Protein AF-A0A9D4S0I8-F1 (afdb_monomer)

pLDDT: mean 94.57, std 4.54, range [69.25, 98.12]

Organism: Dreissena polymorpha (NCBI:txid45954)

Foldseek 3Di:
DADQFFAKKFKAKADDPDTDPDGQDMDGDHPPPDDDDDDGDDDDPDDTDIDIDGDTDD

Structure (mmCIF, N/CA/C/O backbone):
data_AF-A0A9D4S0I8-F1
#
_entry.id   AF-A0A9D4S0I8-F1
#
loop_
_atom_site.group_PDB
_atom_site.id
_atom_site.type_symbol
_atom_site.label_atom_id
_atom_site.label_alt_id
_atom_site.label_comp_id
_atom_site.label_asym_id
_atom_site.label_entity_id
_atom_site.label_seq_id
_atom_site.pdbx_PDB_ins_code
_atom_site.Cartn_x
_atom_site.Cartn_y
_atom_site.Cartn_z
_atom_site.occupancy
_atom_site.B_iso_or_equiv
_atom_site.auth_seq_id
_atom_site.auth_comp_id
_atom_site.auth_asym_id
_atom_site.auth_atom_id
_atom_site.pdbx_PDB_model_num
ATOM 1 N N . MET A 1 1 ? -3.499 -1.250 12.122 1.00 94.25 1 MET A N 1
ATOM 2 C CA . MET A 1 1 ? -4.111 0.097 12.026 1.00 94.25 1 MET A CA 1
ATOM 3 C C . MET A 1 1 ? -5.240 0.143 13.049 1.00 94.25 1 MET A C 1
ATOM 5 O O . MET A 1 1 ? -6.019 -0.797 13.047 1.00 94.25 1 MET A O 1
ATOM 9 N N . TYR A 1 2 ? -5.323 1.132 13.941 1.00 96.44 2 TYR A N 1
ATOM 10 C CA . TYR A 1 2 ? -6.290 1.123 15.054 1.00 96.44 2 TYR A CA 1
ATOM 11 C C . TYR A 1 2 ? -6.846 2.524 15.340 1.00 96.44 2 TYR A C 1
ATOM 13 O O . TYR A 1 2 ? -6.069 3.466 15.459 1.00 96.44 2 TYR A O 1
ATOM 21 N N . GLY A 1 3 ? -8.176 2.654 15.418 1.00 94.94 3 GLY A N 1
ATOM 22 C CA . GLY A 1 3 ? -8.879 3.915 15.690 1.00 94.94 3 GLY A CA 1
ATOM 23 C C . GLY A 1 3 ? -10.125 4.122 14.818 1.00 94.94 3 GLY A C 1
ATOM 24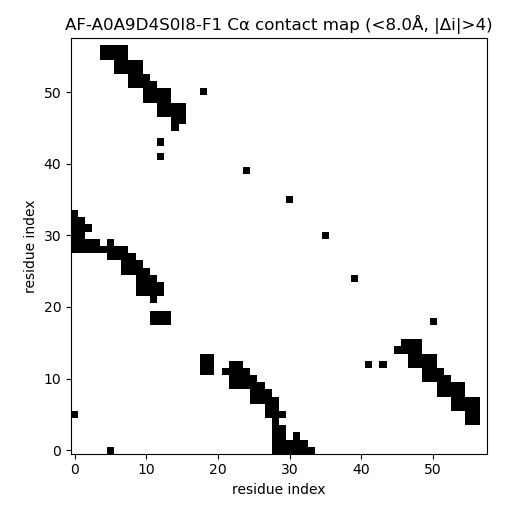 O O . GLY A 1 3 ? -10.243 3.528 13.747 1.00 94.94 3 GLY A O 1
ATOM 25 N N . GLN A 1 4 ? -11.053 4.963 15.284 1.00 92.44 4 GLN A N 1
ATOM 26 C CA . GLN A 1 4 ? -12.340 5.232 14.621 1.00 92.44 4 GLN A CA 1
ATOM 27 C C . GLN A 1 4 ? -12.182 5.960 13.277 1.00 92.44 4 GLN A C 1
ATOM 29 O O . GLN A 1 4 ? -12.900 5.659 12.332 1.00 92.44 4 GLN A O 1
ATOM 34 N N . ASN A 1 5 ? -11.191 6.850 13.179 1.00 93.38 5 ASN A N 1
ATOM 35 C CA . ASN A 1 5 ? -10.934 7.681 11.994 1.00 93.38 5 ASN A CA 1
ATOM 36 C C . ASN A 1 5 ? -9.733 7.169 11.185 1.00 93.38 5 ASN A C 1
ATOM 38 O O . ASN A 1 5 ? -9.071 7.915 10.464 1.00 93.38 5 ASN A O 1
ATOM 42 N N . VAL A 1 6 ? -9.380 5.895 11.364 1.00 95.00 6 VAL A N 1
ATOM 43 C CA . VAL A 1 6 ? -8.316 5.279 10.581 1.00 95.00 6 VAL A CA 1
ATOM 44 C C . VAL A 1 6 ? -8.806 5.100 9.154 1.00 95.00 6 VAL A C 1
ATOM 46 O O . VAL A 1 6 ? -9.768 4.379 8.899 1.00 95.00 6 VAL A O 1
ATOM 49 N N . GLY A 1 7 ? -8.085 5.715 8.223 1.00 95.19 7 GLY A N 1
ATOM 50 C CA . GLY A 1 7 ? -8.376 5.598 6.806 1.00 95.19 7 GLY A CA 1
ATOM 51 C C . GLY A 1 7 ? -7.837 4.315 6.170 1.00 95.19 7 GLY A C 1
ATOM 52 O O . GLY A 1 7 ? -8.007 3.206 6.679 1.00 95.19 7 GLY A O 1
ATOM 53 N N . ARG A 1 8 ? -7.212 4.449 5.005 1.00 96.38 8 ARG A N 1
ATOM 54 C CA . ARG A 1 8 ? -6.730 3.347 4.170 1.00 96.38 8 ARG A CA 1
ATOM 55 C C . ARG A 1 8 ? -5.217 3.402 4.010 1.00 96.38 8 ARG A C 1
ATOM 57 O O . ARG A 1 8 ? -4.671 4.446 3.680 1.00 96.38 8 ARG A O 1
ATOM 64 N N . LEU A 1 9 ? -4.567 2.257 4.171 1.00 97.06 9 LEU A N 1
ATOM 65 C CA . LEU A 1 9 ? -3.181 2.018 3.792 1.00 97.06 9 LEU A CA 1
ATOM 66 C C . LEU A 1 9 ? -3.169 1.266 2.460 1.00 97.06 9 LEU A C 1
ATOM 68 O O . LEU A 1 9 ? -3.787 0.207 2.354 1.00 97.06 9 LEU A O 1
ATOM 72 N N . SER A 1 10 ? -2.472 1.790 1.461 1.00 97.88 10 SER A N 1
ATOM 73 C CA . SER A 1 10 ? -2.363 1.188 0.132 1.00 97.88 10 SER A CA 1
ATOM 74 C C . SER A 1 10 ? -0.899 1.013 -0.263 1.00 97.88 10 SER A C 1
ATOM 76 O O . SER A 1 10 ? -0.081 1.900 -0.036 1.00 97.88 10 SER A O 1
ATOM 78 N N . MET A 1 11 ? -0.583 -0.114 -0.891 1.00 97.75 11 MET A N 1
ATOM 79 C CA . MET A 1 11 ? 0.714 -0.428 -1.481 1.00 97.75 11 MET A CA 1
ATOM 80 C C . MET A 1 11 ? 0.580 -0.479 -3.001 1.00 97.75 11 MET A C 1
ATOM 82 O O . MET A 1 11 ? -0.297 -1.162 -3.536 1.00 97.75 11 MET A O 1
ATOM 86 N N . PHE A 1 12 ? 1.488 0.193 -3.695 1.00 97.44 12 PHE A N 1
ATOM 87 C CA . PHE A 1 12 ? 1.544 0.249 -5.150 1.00 97.44 12 PHE A CA 1
ATOM 88 C C . PHE A 1 12 ? 2.893 -0.258 -5.658 1.00 97.44 12 PHE A C 1
ATOM 90 O O . PHE A 1 12 ? 3.924 -0.067 -5.011 1.00 97.44 12 PHE A O 1
ATOM 97 N N . VAL A 1 13 ? 2.877 -0.859 -6.847 1.00 97.00 13 VAL A N 1
ATOM 98 C CA . VAL A 1 13 ? 4.086 -1.127 -7.634 1.00 97.00 13 VAL A CA 1
ATOM 99 C C . VAL A 1 13 ? 4.215 -0.011 -8.659 1.00 97.00 13 VAL A C 1
ATOM 101 O O . VAL A 1 13 ? 3.418 0.083 -9.589 1.00 97.00 13 VAL A O 1
ATOM 104 N N . GLN A 1 14 ? 5.195 0.857 -8.459 1.00 95.19 14 GLN A N 1
ATOM 105 C CA . GLN A 1 14 ? 5.428 2.041 -9.274 1.00 95.19 14 GLN A CA 1
ATOM 106 C C . GLN A 1 14 ? 6.546 1.786 -10.285 1.00 95.19 14 GLN A C 1
ATOM 108 O O . GLN A 1 14 ? 7.596 1.243 -9.945 1.00 95.19 14 GLN A O 1
ATOM 113 N N . TYR A 1 15 ? 6.344 2.241 -11.519 1.00 93.81 15 TYR A N 1
ATOM 114 C CA . TYR A 1 15 ? 7.367 2.216 -12.563 1.00 93.81 15 TYR A CA 1
ATOM 115 C C . TYR A 1 15 ? 7.833 3.648 -12.840 1.00 93.81 15 TYR A C 1
ATOM 117 O O . TYR A 1 15 ? 7.038 4.505 -13.228 1.00 93.81 15 TYR A O 1
ATOM 125 N N . GLY A 1 16 ? 9.119 3.924 -12.603 1.00 90.19 16 GLY A N 1
ATOM 126 C CA . GLY A 1 16 ? 9.654 5.287 -12.666 1.00 90.19 16 GLY A CA 1
ATOM 127 C C . GLY A 1 16 ? 8.98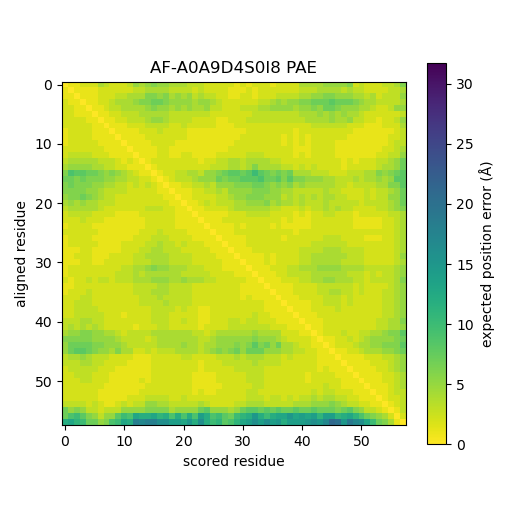2 6.204 -11.638 1.00 90.19 16 GLY A C 1
ATOM 128 O O . GLY A 1 16 ? 8.942 5.878 -10.453 1.00 90.19 16 GLY A O 1
ATOM 129 N N . LEU A 1 17 ? 8.431 7.336 -12.090 1.00 89.31 17 LEU A N 1
ATOM 130 C CA . LEU A 1 17 ? 7.750 8.338 -11.251 1.00 89.31 17 LEU A CA 1
ATOM 131 C C . LEU A 1 17 ? 6.216 8.185 -11.210 1.00 89.31 17 LEU A C 1
ATOM 133 O O . LEU A 1 17 ? 5.536 8.984 -10.574 1.00 89.31 17 LEU A O 1
ATOM 137 N N . THR A 1 18 ? 5.656 7.177 -11.887 1.00 91.12 18 THR A N 1
ATOM 138 C CA . THR A 1 18 ? 4.199 7.007 -12.005 1.00 91.12 18 THR A CA 1
ATOM 139 C C . THR A 1 18 ? 3.672 5.991 -10.997 1.00 91.12 18 THR A C 1
ATOM 141 O O . THR A 1 18 ? 3.913 4.788 -11.132 1.00 91.12 18 THR A O 1
ATOM 144 N N . VAL A 1 19 ? 2.911 6.465 -10.009 1.00 92.12 19 VAL A N 1
ATOM 145 C CA . VAL A 1 19 ? 2.105 5.602 -9.134 1.00 92.12 19 VAL A CA 1
ATOM 146 C C . VAL A 1 19 ? 0.848 5.174 -9.904 1.00 92.12 19 VAL A C 1
ATOM 148 O O . VAL A 1 19 ? 0.124 6.042 -10.393 1.00 92.12 19 VAL A O 1
ATOM 151 N N . PRO A 1 20 ? 0.572 3.867 -10.054 1.00 91.88 20 PRO A N 1
ATOM 152 C CA . PRO A 1 20 ? -0.625 3.413 -10.748 1.00 91.88 20 PRO A CA 1
ATOM 153 C C . PRO A 1 20 ? -1.892 3.751 -9.959 1.00 91.88 20 PRO A C 1
ATOM 155 O O . PRO A 1 20 ? -1.875 3.880 -8.739 1.00 91.88 20 PRO A O 1
ATOM 158 N N . PHE A 1 21 ? -3.018 3.835 -10.668 1.00 92.75 21 PHE A N 1
ATOM 159 C CA . PHE A 1 21 ? -4.310 4.144 -10.056 1.00 92.75 21 PHE A CA 1
ATOM 160 C C . PHE A 1 21 ? -4.779 3.054 -9.077 1.00 92.75 21 PHE A C 1
ATOM 162 O O . PHE A 1 21 ? -5.304 3.353 -8.006 1.00 92.75 21 PHE A O 1
ATOM 169 N N . PHE A 1 22 ? -4.564 1.782 -9.425 1.00 95.12 22 PHE A N 1
ATOM 170 C CA . PHE A 1 22 ? -4.972 0.653 -8.596 1.00 95.12 22 PHE A CA 1
ATOM 171 C C . PHE A 1 22 ? -3.817 0.174 -7.708 1.00 95.12 22 PHE A C 1
ATOM 173 O O . PHE A 1 22 ? -2.731 -0.112 -8.223 1.00 95.12 22 PHE A O 1
ATOM 180 N N . PRO A 1 23 ? -4.029 0.056 -6.386 1.00 96.81 23 PRO A N 1
ATOM 181 C CA . PRO A 1 23 ? -3.032 -0.525 -5.503 1.00 96.81 23 PRO A CA 1
ATOM 182 C C . PRO A 1 23 ? -2.921 -2.033 -5.725 1.00 96.81 23 PRO A C 1
ATOM 184 O O . PRO A 1 23 ? -3.913 -2.708 -5.998 1.00 96.81 23 PRO A O 1
ATOM 187 N N . LEU A 1 24 ? -1.715 -2.570 -5.541 1.00 97.44 24 LEU A N 1
ATOM 188 C CA . LEU A 1 24 ? -1.492 -4.017 -5.502 1.00 97.44 24 LEU A CA 1
ATOM 189 C C . LEU A 1 24 ? -2.101 -4.627 -4.233 1.00 97.44 24 LEU A C 1
ATOM 191 O O . LEU A 1 24 ? -2.580 -5.757 -4.238 1.00 97.44 24 LEU A O 1
ATOM 195 N N . TRP A 1 25 ? -2.069 -3.873 -3.137 1.00 98.12 25 TRP A N 1
ATOM 196 C CA . TRP A 1 25 ? -2.641 -4.276 -1.863 1.00 98.12 25 TRP A CA 1
ATOM 197 C C . TRP A 1 25 ? -3.198 -3.059 -1.139 1.00 98.12 25 TRP A C 1
ATOM 199 O O . TRP A 1 25 ? -2.617 -1.976 -1.198 1.00 98.12 25 TRP A O 1
ATOM 209 N N . LEU A 1 26 ? -4.312 -3.229 -0.435 1.00 97.56 26 LEU A N 1
ATOM 210 C CA . LEU A 1 26 ? -4.834 -2.200 0.450 1.00 97.56 26 LEU A CA 1
ATOM 211 C C . LEU A 1 26 ? -5.461 -2.815 1.693 1.00 97.56 26 LEU A C 1
ATOM 213 O O . LEU A 1 26 ? -5.959 -3.944 1.675 1.00 97.56 26 LEU A O 1
ATOM 217 N N . LYS A 1 27 ? -5.499 -2.024 2.758 1.00 97.31 27 LYS A N 1
ATOM 218 C CA . LYS A 1 27 ? -6.273 -2.300 3.962 1.00 97.31 27 LYS A CA 1
ATOM 219 C C . LYS A 1 27 ? -6.924 -1.011 4.440 1.00 97.31 27 LYS A C 1
ATOM 221 O O . LYS A 1 27 ? -6.300 0.045 4.396 1.00 97.31 27 LYS A O 1
ATOM 226 N N . GLN A 1 28 ? -8.177 -1.082 4.872 1.00 96.50 28 GLN A N 1
ATOM 227 C CA . GLN A 1 28 ? -8.958 0.086 5.271 1.00 96.50 28 GLN A CA 1
ATOM 228 C C . GLN A 1 28 ? -9.600 -0.119 6.638 1.00 96.50 28 GLN A C 1
ATOM 230 O O . GLN A 1 28 ? -10.030 -1.226 6.962 1.00 96.50 28 GLN A O 1
ATOM 235 N N . GLY A 1 29 ? -9.676 0.966 7.406 1.00 96.19 29 GLY A N 1
ATOM 236 C CA . GLY A 1 29 ? -10.334 1.002 8.702 1.00 96.19 29 GLY A CA 1
ATOM 237 C C . GLY A 1 29 ? -9.499 0.390 9.821 1.00 96.19 29 GLY A C 1
ATOM 238 O O . GLY A 1 29 ? -8.330 0.017 9.655 1.00 96.19 29 GLY A O 1
ATOM 239 N N . THR A 1 30 ? -10.127 0.272 10.98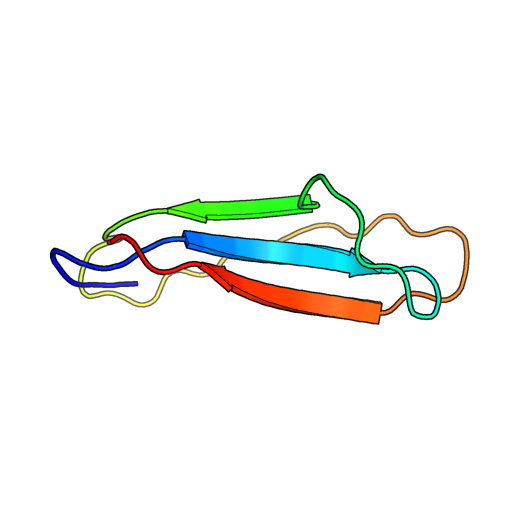7 1.00 96.44 30 THR A N 1
ATOM 240 C CA . THR A 1 30 ? -9.524 -0.377 12.152 1.00 96.44 30 THR A CA 1
ATOM 241 C C . THR A 1 30 ? -9.279 -1.867 11.902 1.00 96.44 30 THR A C 1
ATOM 243 O O . THR A 1 30 ? -10.081 -2.560 11.284 1.00 96.44 30 THR A O 1
ATOM 246 N N . GLN A 1 31 ? -8.149 -2.357 12.397 1.00 96.69 31 GLN A N 1
ATOM 247 C CA . GLN A 1 31 ? -7.690 -3.747 12.334 1.00 96.69 31 GLN A CA 1
ATOM 248 C C . GLN A 1 31 ? -7.530 -4.343 13.742 1.00 96.69 31 GLN A C 1
ATOM 250 O O . GLN A 1 31 ? -6.926 -5.398 13.916 1.00 96.69 31 GLN A O 1
ATOM 255 N N . GLY A 1 32 ? -8.037 -3.644 14.760 1.00 96.44 32 GLY A N 1
ATOM 256 C CA . GLY A 1 32 ? -7.781 -3.947 16.165 1.00 96.44 32 GLY A CA 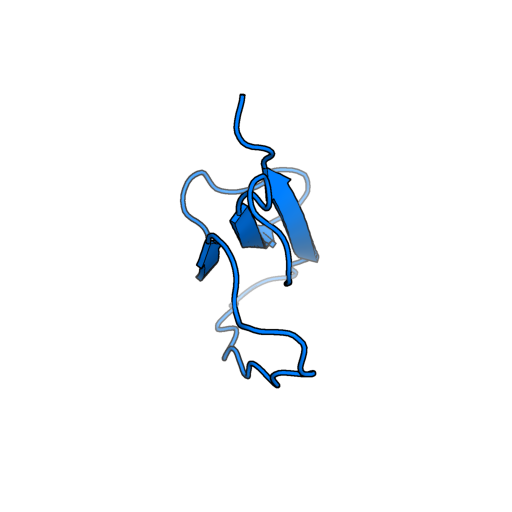1
ATOM 257 C C . GLY A 1 32 ? -6.406 -3.468 16.637 1.00 96.44 32 GLY A C 1
ATOM 258 O O . GLY A 1 32 ? -5.528 -3.123 15.840 1.00 96.44 32 GLY A O 1
ATOM 259 N N . ASN A 1 33 ? -6.241 -3.412 17.958 1.00 97.44 33 ASN A N 1
ATOM 260 C CA . ASN A 1 33 ? -5.014 -2.954 18.606 1.00 97.44 33 ASN A CA 1
ATOM 261 C C . ASN A 1 33 ? -3.968 -4.078 18.663 1.00 97.44 33 ASN A C 1
ATOM 263 O O . ASN A 1 33 ? -3.618 -4.577 19.729 1.00 97.44 33 ASN A O 1
ATOM 267 N N . GLN A 1 34 ? -3.531 -4.521 17.490 1.00 97.31 34 GLN A N 1
ATOM 268 C CA . GLN A 1 34 ? -2.546 -5.581 17.332 1.00 97.31 34 GLN A CA 1
ATOM 269 C C . GLN A 1 34 ? -1.703 -5.344 16.080 1.00 97.31 34 GLN A C 1
ATOM 271 O O . GLN A 1 34 ? -2.157 -4.739 15.100 1.00 97.31 34 GLN A O 1
ATOM 276 N N . TRP A 1 35 ? -0.472 -5.844 16.104 1.00 97.25 35 TRP A N 1
ATOM 277 C CA . TRP A 1 35 ? 0.353 -5.920 14.908 1.00 97.25 35 TRP A CA 1
ATOM 278 C C . TRP A 1 35 ? -0.139 -7.065 14.029 1.00 97.25 35 TRP A C 1
ATOM 280 O O . TRP A 1 35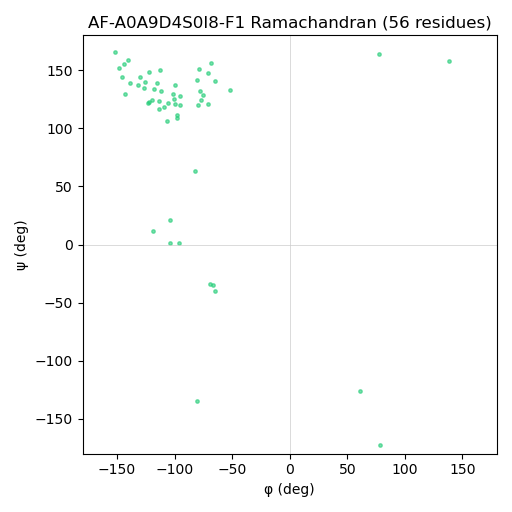 ? -0.310 -8.188 14.493 1.00 97.25 35 TRP A O 1
ATOM 290 N N . ILE A 1 36 ? -0.376 -6.767 12.753 1.00 96.94 36 ILE A N 1
ATOM 291 C CA . ILE A 1 36 ? -0.817 -7.749 11.763 1.00 96.94 36 ILE A CA 1
ATOM 292 C C . ILE A 1 36 ? 0.192 -7.751 10.629 1.00 96.94 36 ILE A C 1
ATOM 294 O O . ILE A 1 36 ? 0.429 -6.720 9.998 1.00 96.94 36 ILE A O 1
ATOM 298 N N . GLN A 1 37 ? 0.762 -8.920 10.363 1.00 97.25 37 GLN A N 1
ATOM 299 C CA . GLN A 1 37 ? 1.658 -9.128 9.239 1.00 97.25 37 GLN A CA 1
ATOM 300 C C . GLN A 1 37 ? 0.853 -9.276 7.943 1.00 97.25 37 GLN A C 1
ATOM 302 O O . GLN A 1 37 ? -0.099 -10.052 7.874 1.00 97.25 37 GLN A O 1
ATOM 307 N N . ALA A 1 38 ? 1.263 -8.557 6.900 1.00 95.75 38 ALA A N 1
ATOM 308 C CA . ALA A 1 38 ? 0.789 -8.761 5.537 1.00 95.75 38 ALA A CA 1
ATOM 309 C C . ALA A 1 38 ? 1.962 -9.216 4.664 1.00 95.75 38 ALA A C 1
ATOM 311 O O . ALA A 1 38 ? 3.068 -8.690 4.781 1.00 95.75 38 ALA A O 1
ATOM 312 N N . GLN A 1 39 ? 1.713 -10.179 3.779 1.00 97.44 39 GLN A N 1
ATOM 313 C CA . GLN A 1 39 ? 2.679 -10.628 2.784 1.00 97.44 39 GLN A CA 1
ATOM 314 C C . GLN A 1 39 ? 2.083 -10.403 1.398 1.00 97.44 39 GLN A C 1
ATOM 316 O O . GLN A 1 39 ? 0.988 -10.874 1.100 1.00 97.44 39 GLN A O 1
ATOM 321 N N . VAL A 1 40 ? 2.803 -9.665 0.557 1.00 96.75 40 VAL A N 1
ATOM 322 C CA . VAL A 1 40 ? 2.360 -9.313 -0.793 1.00 96.75 40 VAL A CA 1
ATOM 323 C C . VAL A 1 40 ? 3.413 -9.792 -1.777 1.00 96.75 40 VAL A C 1
ATOM 325 O O . VAL A 1 40 ? 4.578 -9.404 -1.692 1.00 96.75 40 VAL A O 1
ATOM 328 N N . ARG A 1 41 ? 3.011 -10.644 -2.721 1.00 96.88 41 ARG A N 1
ATOM 329 C CA . ARG A 1 41 ? 3.886 -11.067 -3.814 1.00 96.88 41 ARG A CA 1
ATOM 330 C C . ARG A 1 41 ? 3.913 -9.974 -4.876 1.00 96.88 41 ARG A C 1
ATOM 332 O O . ARG A 1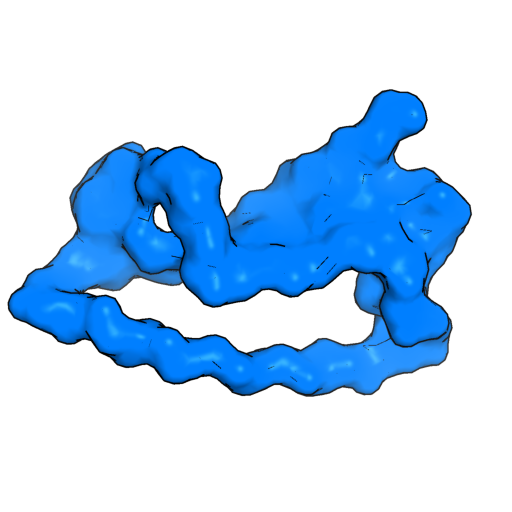 41 ? 2.885 -9.667 -5.470 1.00 96.88 41 ARG A O 1
ATOM 339 N N . VAL A 1 42 ? 5.094 -9.429 -5.144 1.00 95.81 42 VAL A N 1
ATOM 340 C CA . VAL A 1 42 ? 5.302 -8.469 -6.232 1.00 95.81 42 VAL A CA 1
ATOM 341 C C . VAL A 1 42 ? 5.795 -9.217 -7.465 1.00 95.81 42 VAL A C 1
ATOM 343 O O . VAL A 1 42 ? 6.840 -9.862 -7.426 1.00 95.81 42 VAL A O 1
ATOM 346 N N . ALA A 1 43 ? 5.041 -9.135 -8.559 1.00 92.06 43 ALA A N 1
ATOM 347 C CA . ALA A 1 43 ? 5.470 -9.603 -9.872 1.00 92.06 43 ALA A CA 1
ATOM 348 C C . ALA A 1 43 ? 5.772 -8.382 -10.748 1.00 92.06 43 ALA A C 1
ATOM 350 O O . ALA A 1 43 ? 4.858 -7.680 -11.177 1.00 92.06 43 ALA A O 1
ATOM 351 N N . ALA A 1 44 ? 7.055 -8.117 -10.987 1.00 91.75 44 ALA A N 1
ATOM 352 C CA . ALA A 1 44 ? 7.515 -7.011 -11.818 1.00 91.75 44 ALA A CA 1
ATOM 353 C C . ALA A 1 44 ? 8.556 -7.515 -12.822 1.00 91.75 44 ALA A C 1
ATOM 355 O O . ALA A 1 44 ? 9.428 -8.307 -12.474 1.00 91.75 44 ALA A O 1
ATOM 356 N N . THR A 1 45 ? 8.458 -7.059 -14.069 1.00 93.56 45 THR A N 1
ATOM 357 C CA . THR A 1 45 ? 9.326 -7.485 -15.186 1.00 93.56 45 THR A CA 1
ATOM 358 C C . THR A 1 45 ? 10.390 -6.450 -15.557 1.00 93.56 45 THR A C 1
ATOM 360 O O . THR A 1 45 ? 11.153 -6.643 -16.497 1.00 93.56 45 THR A O 1
ATOM 363 N N . ARG A 1 46 ? 10.434 -5.329 -14.834 1.00 94.75 46 ARG A N 1
ATOM 364 C CA . ARG A 1 46 ? 11.347 -4.197 -15.035 1.00 94.75 46 ARG A CA 1
ATOM 365 C C . ARG A 1 46 ? 11.577 -3.483 -13.695 1.00 94.75 46 ARG A C 1
ATOM 367 O O . ARG A 1 46 ? 10.796 -3.733 -12.772 1.00 94.75 46 ARG A O 1
ATOM 374 N N . PRO A 1 47 ? 12.593 -2.605 -13.568 1.00 96.25 47 PRO A N 1
ATOM 375 C CA . PRO A 1 47 ? 12.856 -1.875 -12.329 1.00 96.25 47 PRO A CA 1
ATOM 376 C C . PRO A 1 47 ? 11.607 -1.164 -11.805 1.00 96.25 47 PRO A C 1
ATOM 378 O O . PRO A 1 47 ? 10.887 -0.510 -12.565 1.00 96.25 47 PRO A O 1
ATOM 381 N N . PHE A 1 48 ? 11.346 -1.317 -10.510 1.00 96.19 48 PHE A N 1
ATOM 382 C CA . PHE A 1 48 ? 10.142 -0.819 -9.857 1.00 96.19 48 PHE A CA 1
ATOM 383 C C . PHE A 1 48 ? 10.464 -0.252 -8.475 1.00 96.19 48 PHE A C 1
ATOM 385 O O . PHE A 1 48 ? 11.466 -0.612 -7.861 1.00 96.19 48 PHE A O 1
ATOM 392 N N . ASN A 1 49 ? 9.566 0.597 -7.988 1.00 96.62 49 ASN A N 1
ATOM 393 C CA . ASN A 1 49 ? 9.534 1.088 -6.618 1.00 96.62 49 ASN A CA 1
ATOM 394 C C . ASN A 1 49 ? 8.291 0.539 -5.912 1.00 96.62 49 ASN A C 1
ATOM 396 O O . ASN A 1 49 ? 7.252 0.322 -6.543 1.00 96.62 49 ASN A O 1
ATOM 400 N N . VAL A 1 50 ? 8.386 0.343 -4.600 1.00 96.31 50 VAL A N 1
ATOM 401 C CA . VAL A 1 50 ? 7.222 0.072 -3.750 1.00 96.31 50 VAL A CA 1
ATOM 402 C C . VAL A 1 50 ? 6.828 1.366 -3.060 1.00 96.31 50 VAL A C 1
ATOM 404 O O . VAL A 1 50 ? 7.620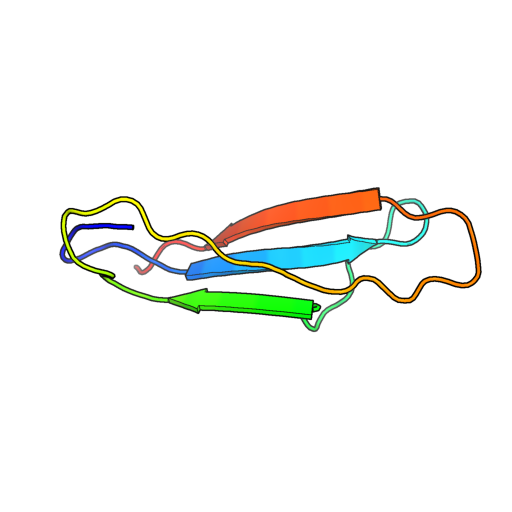 1.930 -2.308 1.00 96.31 50 VAL A O 1
ATOM 407 N N . SER A 1 51 ? 5.594 1.803 -3.291 1.00 96.12 51 SER A N 1
ATOM 408 C CA . SER A 1 51 ? 5.065 3.038 -2.713 1.00 96.12 51 SER A CA 1
ATOM 409 C C . SER A 1 51 ? 3.954 2.703 -1.729 1.00 96.12 51 SER A C 1
ATOM 411 O O . SER A 1 51 ? 2.981 2.038 -2.089 1.00 96.12 51 SER A O 1
ATOM 413 N N . ILE A 1 52 ? 4.107 3.154 -0.485 1.00 96.50 52 ILE A N 1
ATOM 414 C CA . ILE A 1 52 ? 3.116 2.996 0.581 1.00 96.50 52 ILE A CA 1
ATOM 415 C C . ILE A 1 52 ? 2.448 4.347 0.814 1.00 96.50 52 ILE A C 1
ATOM 417 O O . ILE A 1 52 ? 3.121 5.330 1.110 1.00 96.50 52 ILE A O 1
ATOM 421 N N . VAL A 1 53 ? 1.126 4.395 0.670 1.00 95.88 53 VAL A N 1
ATOM 422 C CA . VAL A 1 53 ? 0.342 5.632 0.746 1.00 95.88 53 VAL A CA 1
ATOM 423 C C . VAL A 1 53 ? -0.778 5.469 1.763 1.00 95.88 53 VAL A C 1
ATOM 425 O O . VAL A 1 53 ? -1.489 4.462 1.765 1.00 95.88 53 VAL A O 1
ATOM 428 N N . VAL A 1 54 ? -0.947 6.481 2.612 1.00 94.75 54 VAL A N 1
ATOM 429 C CA . VAL A 1 54 ? -2.060 6.587 3.558 1.00 94.75 54 VAL A CA 1
ATOM 430 C C . VAL A 1 54 ? -3.095 7.561 3.002 1.00 94.75 54 VAL A C 1
ATOM 432 O O . VAL A 1 54 ? -2.760 8.678 2.620 1.00 94.75 54 VAL A O 1
ATOM 435 N N . PHE A 1 55 ? -4.356 7.140 2.976 1.00 92.25 55 PHE A N 1
ATOM 436 C CA . PHE A 1 55 ? -5.508 7.977 2.650 1.00 92.25 55 PHE A CA 1
ATOM 437 C C . PHE A 1 55 ? -6.368 8.118 3.897 1.00 92.25 55 PHE A C 1
ATOM 439 O O . PHE A 1 55 ? -6.905 7.121 4.372 1.00 92.25 55 PHE A O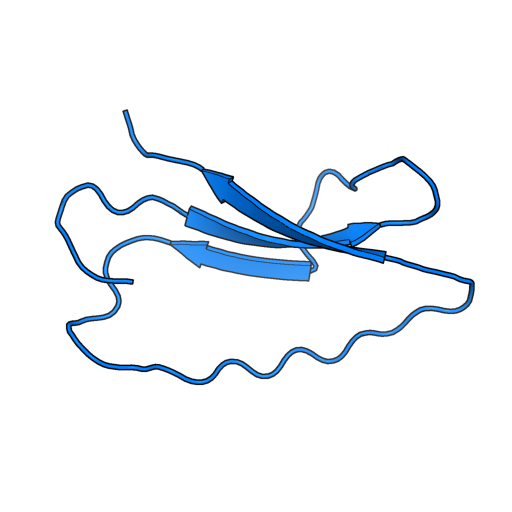 1
ATOM 446 N N . ASN A 1 56 ? -6.512 9.328 4.424 1.00 88.12 56 ASN A N 1
ATOM 447 C CA . ASN A 1 56 ? -7.342 9.572 5.601 1.00 88.12 56 ASN A CA 1
ATOM 448 C C . ASN A 1 56 ? -8.828 9.621 5.220 1.00 88.12 56 ASN A C 1
ATOM 450 O O . ASN A 1 56 ? -9.176 9.974 4.093 1.00 88.12 56 ASN A O 1
ATOM 454 N N . THR A 1 57 ? -9.699 9.239 6.149 1.00 79.56 57 THR A N 1
ATOM 455 C CA . THR A 1 57 ? -11.135 9.528 6.048 1.00 79.56 57 THR A CA 1
ATOM 456 C C . THR A 1 57 ? -11.380 10.967 6.493 1.00 79.56 57 THR A C 1
ATOM 458 O O . THR A 1 57 ? -10.719 11.424 7.426 1.00 79.56 57 THR A O 1
ATOM 461 N N . ASN A 1 58 ? -12.295 11.658 5.806 1.00 69.25 58 ASN A N 1
ATOM 462 C CA . ASN A 1 58 ? -12.811 12.961 6.235 1.00 69.25 58 ASN A CA 1
ATOM 463 C C . ASN A 1 58 ? -13.658 12.831 7.501 1.00 69.25 58 ASN A C 1
ATOM 465 O O . ASN A 1 58 ? -14.273 11.751 7.671 1.00 69.25 58 ASN A O 1
#

Radius of gyration: 13.01 Å; Cα contacts (8 Å, |Δi|>4): 98; chains: 1; bounding box: 26×24×34 Å

Secondary structure (DSSP, 8-state):
--STT--EEEEEEEBTTB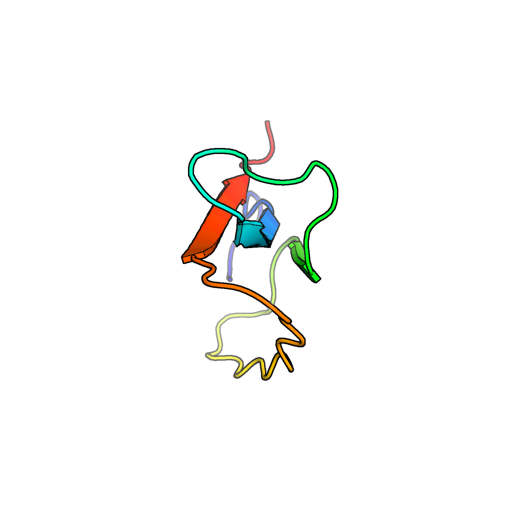--SS-SEEEES---SS----------SS--EEEEEEE---

Sequence (58 aa):
MYGQNVGRLSMFVQYGLTVPFFPLWLKQGTQGNQWIQAQVRVAATRPFNVSIVVFNTN

InterPro domains:
  IPR013320 Concanavalin A-like lectin/glucanase domain superfamily [SSF49899] (1-54)

Solvent-accessible surface area (backbone atoms only — not comparable to full-atom values): 3840 Å² total; per-residue (Å²): 83,64,50,96,72,38,29,32,46,34,34,32,74,18,53,84,91,47,74,59,92,68,58,79,42,73,52,66,40,54,66,48,97,54,91,78,91,83,87,79,90,83,90,74,95,62,82,68,47,82,47,81,48,78,45,76,58,134

Mean predicted aligned error: 2.95 Å